Protein AF-A0AA35WHH7-F1 (afdb_monomer_lite)

Structure (mmCIF, N/CA/C/O backbone):
data_AF-A0AA35WHH7-F1
#
_entry.id   AF-A0AA35WHH7-F1
#
loop_
_atom_site.group_PDB
_atom_site.id
_atom_site.type_symbol
_atom_site.label_atom_id
_atom_site.label_alt_id
_atom_site.label_comp_id
_atom_site.label_asym_id
_atom_site.label_entity_id
_atom_site.label_seq_id
_atom_site.pdbx_PDB_ins_code
_atom_site.Cartn_x
_atom_site.Cartn_y
_atom_site.Cartn_z
_atom_site.occupancy
_atom_site.B_iso_or_equiv
_atom_site.auth_seq_id
_atom_site.auth_comp_id
_atom_site.auth_asym_id
_atom_site.auth_atom_id
_atom_site.pdbx_PDB_model_num
ATOM 1 N N . MET A 1 1 ? -42.420 -14.323 44.872 1.00 52.03 1 MET A N 1
ATOM 2 C CA . MET A 1 1 ? -42.556 -14.364 43.411 1.00 52.03 1 MET A CA 1
ATOM 3 C C . MET A 1 1 ? -44.022 -14.291 43.057 1.00 52.03 1 MET A C 1
ATOM 5 O O . MET A 1 1 ? -44.678 -15.308 42.844 1.00 52.03 1 MET A O 1
ATOM 9 N N . THR A 1 2 ? -44.544 -13.071 43.115 1.00 62.38 2 THR A N 1
ATOM 10 C CA . THR A 1 2 ? -45.785 -12.664 42.442 1.00 62.38 2 THR A CA 1
ATOM 11 C C . THR A 1 2 ? -45.495 -12.452 40.949 1.00 62.38 2 THR A C 1
ATOM 13 O O . THR A 1 2 ? -44.332 -12.372 40.566 1.00 62.38 2 THR A O 1
ATOM 16 N N . LEU A 1 3 ? -46.525 -12.405 40.094 1.00 63.41 3 LEU A N 1
ATOM 17 C CA . LEU A 1 3 ? -46.328 -12.145 38.658 1.00 63.41 3 LEU A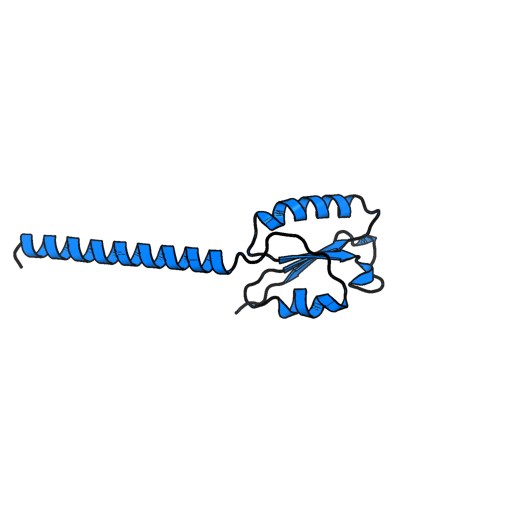 CA 1
ATOM 18 C C . LEU A 1 3 ? -45.627 -10.798 38.407 1.00 63.41 3 LEU A C 1
ATOM 20 O O . LEU A 1 3 ? -44.733 -10.746 37.576 1.00 63.41 3 LEU A O 1
ATOM 24 N N . ASP A 1 4 ? -45.976 -9.764 39.177 1.00 66.19 4 ASP A N 1
ATOM 25 C CA . ASP A 1 4 ? -45.370 -8.428 39.069 1.00 66.19 4 ASP A CA 1
ATOM 26 C C . ASP A 1 4 ? -43.864 -8.433 39.409 1.00 66.19 4 ASP A C 1
ATOM 28 O O . ASP A 1 4 ? -43.086 -7.737 38.771 1.00 66.19 4 ASP A O 1
ATOM 32 N N . GLU A 1 5 ? -43.425 -9.266 40.365 1.00 60.41 5 GLU A N 1
ATOM 33 C CA . GLU A 1 5 ? -41.994 -9.429 40.685 1.00 60.41 5 GLU A CA 1
ATOM 34 C C . GLU A 1 5 ? -41.217 -10.152 39.568 1.00 60.41 5 GLU A C 1
ATOM 36 O O . GLU A 1 5 ? -40.000 -10.014 39.493 1.00 60.41 5 GLU A O 1
ATOM 41 N N . LEU A 1 6 ? -41.883 -10.959 38.731 1.00 59.31 6 LEU A N 1
ATOM 42 C CA . LEU A 1 6 ? -41.252 -11.634 37.590 1.00 59.31 6 LEU A CA 1
ATOM 43 C C . LEU A 1 6 ? -41.082 -10.679 36.399 1.00 59.31 6 LEU A C 1
ATOM 45 O O . LEU A 1 6 ? -40.025 -10.702 35.778 1.00 59.31 6 LEU A O 1
ATOM 49 N N . ASP A 1 7 ? -42.093 -9.847 36.131 1.00 64.69 7 ASP A N 1
ATOM 50 C CA . ASP A 1 7 ? -42.103 -8.842 35.053 1.00 64.69 7 ASP A CA 1
ATOM 51 C C . ASP A 1 7 ? -40.996 -7.791 35.275 1.00 64.69 7 ASP A C 1
ATOM 53 O O . ASP A 1 7 ? -40.213 -7.501 34.374 1.00 64.69 7 ASP A O 1
ATOM 57 N N . GLU A 1 8 ? -40.838 -7.294 36.511 1.00 64.81 8 GLU A N 1
ATOM 58 C CA . GLU A 1 8 ? -39.766 -6.343 36.859 1.00 64.81 8 GLU A CA 1
ATOM 59 C C . GLU A 1 8 ? -38.358 -6.951 36.710 1.00 64.81 8 GLU A C 1
ATOM 61 O O . GLU A 1 8 ? -37.420 -6.269 36.297 1.00 64.81 8 GLU A O 1
ATOM 66 N N . MET A 1 9 ? -38.191 -8.243 37.017 1.00 61.00 9 MET A N 1
ATOM 67 C CA . MET A 1 9 ? -36.913 -8.941 36.830 1.00 61.00 9 MET A CA 1
ATOM 68 C C . MET A 1 9 ? -36.594 -9.201 35.349 1.00 61.00 9 MET A C 1
ATOM 70 O O . MET A 1 9 ? -35.418 -9.204 34.979 1.00 61.00 9 MET A O 1
ATOM 74 N N . GLU A 1 10 ? -37.616 -9.429 34.519 1.00 61.19 10 GLU A N 1
ATOM 75 C CA . GLU A 1 10 ? -37.483 -9.640 33.073 1.00 61.19 10 GLU A CA 1
ATOM 76 C C . GLU A 1 10 ? -37.096 -8.325 32.366 1.00 61.19 10 GLU A C 1
ATOM 78 O O . GLU A 1 10 ? -36.136 -8.308 31.591 1.00 61.19 10 GLU A O 1
ATOM 83 N N . ASP A 1 11 ? -37.720 -7.201 32.743 1.00 71.31 11 ASP A N 1
ATOM 84 C CA . ASP A 1 11 ? -37.372 -5.856 32.258 1.00 71.31 11 ASP A CA 1
ATOM 85 C C . ASP A 1 11 ? -35.934 -5.437 32.644 1.00 71.31 11 ASP A C 1
ATOM 87 O O . ASP A 1 11 ? -35.193 -4.881 31.826 1.00 71.31 11 ASP A O 1
ATOM 91 N N . GLU A 1 12 ? -35.484 -5.736 33.872 1.00 71.19 12 GLU A N 1
ATOM 92 C CA . GLU A 1 12 ? -34.108 -5.452 34.308 1.00 71.19 12 GLU A CA 1
ATOM 93 C C . GLU A 1 12 ? -33.052 -6.318 33.591 1.00 71.19 12 GLU A C 1
ATOM 95 O O . GLU A 1 12 ? -31.939 -5.846 33.315 1.00 71.19 12 GLU A O 1
ATOM 100 N N . GLU A 1 13 ? -33.353 -7.589 33.295 1.00 73.12 13 GLU A N 1
ATOM 101 C CA . GLU A 1 13 ? -32.461 -8.440 32.496 1.00 73.12 13 GLU A CA 1
ATOM 102 C C . GLU A 1 13 ? -32.351 -7.943 31.052 1.00 73.12 13 GLU A C 1
ATOM 104 O O . GLU A 1 13 ? -31.229 -7.823 30.539 1.00 73.12 13 GLU A O 1
ATOM 109 N N . ASP A 1 14 ? -33.469 -7.586 30.422 1.00 79.44 14 ASP A N 1
ATOM 110 C CA . ASP A 1 14 ? -33.488 -7.073 29.051 1.00 79.44 14 ASP A CA 1
ATOM 111 C C . ASP A 1 14 ? -32.707 -5.756 28.920 1.00 79.44 14 ASP A C 1
ATOM 113 O O . ASP A 1 14 ? -31.890 -5.594 27.999 1.00 79.44 14 ASP A O 1
ATOM 117 N N . ASP A 1 15 ? -32.837 -4.849 29.892 1.00 82.62 15 ASP A N 1
ATOM 118 C CA . ASP A 1 15 ? -32.056 -3.610 29.935 1.00 82.62 15 ASP A CA 1
ATOM 119 C C . ASP A 1 15 ? -30.548 -3.878 30.083 1.00 82.62 15 ASP A C 1
ATOM 121 O O . ASP A 1 15 ? -29.711 -3.233 29.427 1.00 82.62 15 ASP A O 1
ATOM 125 N N . ARG A 1 16 ? -30.160 -4.873 30.892 1.00 85.12 16 ARG A N 1
ATOM 126 C CA . ARG A 1 16 ? -28.751 -5.274 31.049 1.00 85.12 16 ARG A CA 1
ATOM 127 C C . ARG A 1 16 ? -28.184 -5.881 29.770 1.00 85.12 16 ARG A C 1
ATOM 129 O O . ARG A 1 16 ? -27.040 -5.565 29.417 1.00 85.12 16 ARG A O 1
ATOM 136 N N . VAL A 1 17 ? -28.946 -6.724 29.075 1.00 85.88 17 VAL A N 1
ATOM 137 C CA . VAL A 1 17 ? -28.538 -7.339 27.801 1.00 85.88 17 VAL A CA 1
ATOM 138 C C . VAL A 1 17 ? -28.390 -6.272 26.717 1.00 85.88 17 VAL A C 1
ATOM 140 O O . VAL A 1 17 ? -27.359 -6.215 26.035 1.00 85.88 17 VAL A O 1
ATOM 143 N N . LEU A 1 18 ? -29.359 -5.361 26.599 1.00 86.50 18 LEU A N 1
ATOM 144 C CA . LEU A 1 18 ? -29.322 -4.273 25.625 1.00 86.50 18 LEU A CA 1
ATOM 145 C C . LEU A 1 18 ? -28.135 -3.330 25.871 1.00 86.50 18 LEU A C 1
ATOM 147 O O . LEU A 1 18 ? -27.462 -2.901 24.924 1.00 86.50 18 LEU A O 1
ATOM 151 N N . HIS A 1 19 ? -27.838 -3.029 27.137 1.00 87.81 19 HIS A N 1
ATOM 152 C CA . HIS A 1 19 ? -26.694 -2.205 27.513 1.00 87.81 19 HIS A CA 1
ATOM 153 C C . HIS A 1 19 ? -25.353 -2.880 27.182 1.00 87.81 19 HIS A C 1
ATOM 155 O O . HIS A 1 19 ? -24.473 -2.239 26.600 1.00 87.81 19 HIS A O 1
ATOM 161 N N . GLN A 1 20 ? -25.201 -4.177 27.476 1.00 89.44 20 GLN A N 1
ATOM 162 C CA . GLN A 1 20 ? -24.003 -4.943 27.104 1.00 89.44 20 GLN A CA 1
ATOM 163 C C . GLN A 1 20 ? -23.804 -4.986 25.588 1.00 89.44 20 GLN A C 1
ATOM 165 O O . GLN A 1 20 ? -22.698 -4.727 25.106 1.00 89.44 20 GLN A O 1
ATOM 170 N N . TYR A 1 21 ? -24.872 -5.221 24.822 1.00 86.44 21 TYR A N 1
ATOM 171 C CA . TYR A 1 21 ? -24.804 -5.220 23.363 1.00 86.44 21 TYR A CA 1
ATOM 172 C C . TYR A 1 21 ? -24.346 -3.861 22.818 1.00 86.44 21 TYR A C 1
ATOM 174 O O . TYR A 1 21 ? -23.450 -3.794 21.973 1.00 86.44 21 TYR A O 1
ATOM 182 N N . ARG A 1 22 ? -24.889 -2.752 23.341 1.00 90.06 22 ARG A N 1
ATOM 183 C CA . ARG A 1 22 ? -24.441 -1.399 22.967 1.00 90.06 22 ARG A CA 1
ATOM 184 C C . ARG A 1 22 ? -22.959 -1.189 23.265 1.00 90.06 22 ARG A C 1
ATOM 186 O O . ARG A 1 22 ? -22.237 -0.709 22.390 1.00 90.06 22 ARG A O 1
ATOM 193 N N . GLN A 1 23 ? -22.493 -1.570 24.456 1.00 91.62 23 GLN A N 1
ATOM 194 C CA . GLN A 1 23 ? -21.079 -1.454 24.820 1.00 91.62 23 GLN A CA 1
ATOM 195 C C . GLN A 1 23 ? -20.178 -2.268 23.889 1.00 91.62 23 GLN A C 1
ATOM 197 O O . GLN A 1 23 ? -19.174 -1.750 23.396 1.00 91.62 23 GLN A O 1
ATOM 202 N N . GLN A 1 24 ? -20.557 -3.512 23.593 1.00 90.62 24 GLN A N 1
ATOM 203 C CA . GLN A 1 24 ? -19.798 -4.386 22.705 1.00 90.62 24 GLN A CA 1
ATOM 204 C C . GLN A 1 24 ? -19.712 -3.807 21.287 1.00 90.62 24 GLN A C 1
ATOM 206 O O . GLN A 1 24 ? -18.626 -3.716 20.715 1.00 90.62 24 GLN A O 1
ATOM 211 N N . ARG A 1 25 ? -20.828 -3.300 20.751 1.00 91.12 25 ARG A N 1
ATOM 212 C CA . ARG A 1 25 ? -20.865 -2.635 19.440 1.00 91.12 25 ARG A CA 1
ATOM 213 C C . ARG A 1 25 ? -20.017 -1.365 19.398 1.00 91.12 25 ARG A C 1
ATOM 215 O O . ARG A 1 25 ? -19.303 -1.143 18.420 1.00 91.12 25 ARG A O 1
ATOM 222 N N . MET A 1 26 ? -20.052 -0.538 20.443 1.00 88.56 26 MET A N 1
ATOM 223 C CA . MET A 1 26 ? -19.193 0.650 20.527 1.00 88.56 26 MET A CA 1
ATOM 224 C C . MET A 1 26 ? -17.709 0.269 20.573 1.00 88.56 26 MET A C 1
ATOM 226 O O . MET A 1 26 ? -16.901 0.896 19.886 1.00 88.56 26 MET A O 1
ATOM 230 N N . ALA A 1 27 ? -17.349 -0.781 21.317 1.00 91.50 27 ALA A N 1
ATOM 231 C CA . ALA A 1 27 ? -15.979 -1.283 21.384 1.00 91.50 27 ALA A CA 1
ATOM 232 C C . ALA A 1 27 ? -15.480 -1.794 20.020 1.00 91.50 27 ALA A C 1
ATOM 234 O O . ALA A 1 27 ? -14.355 -1.486 19.624 1.00 91.50 27 ALA A O 1
ATOM 235 N N . GLU A 1 28 ? -16.318 -2.509 19.263 1.00 88.12 28 GLU A N 1
ATOM 236 C CA . GLU A 1 28 ? -16.001 -2.957 17.899 1.00 88.12 28 GLU A CA 1
ATOM 237 C C . GLU A 1 28 ? -15.745 -1.782 16.946 1.00 88.12 28 GLU A C 1
ATOM 239 O O . GLU A 1 28 ? -14.770 -1.793 16.190 1.00 88.12 28 GLU A O 1
ATOM 244 N N . ILE A 1 29 ? -16.585 -0.742 17.005 1.00 85.56 29 ILE A N 1
ATOM 245 C CA . ILE A 1 29 ? -16.433 0.468 16.184 1.00 85.56 29 ILE A CA 1
ATOM 246 C C . ILE A 1 29 ? -15.131 1.195 16.533 1.00 85.56 29 ILE A C 1
ATOM 248 O O . ILE A 1 29 ? -14.366 1.540 15.632 1.00 85.56 29 ILE A O 1
ATOM 252 N N . LEU A 1 30 ? -14.848 1.389 17.824 1.00 86.56 30 LEU A N 1
ATOM 253 C CA . LEU A 1 30 ? -13.610 2.016 18.298 1.00 86.56 30 LEU A CA 1
ATOM 254 C C . LEU A 1 30 ? -12.376 1.215 17.862 1.00 86.56 30 LEU A C 1
ATOM 256 O O . LEU A 1 30 ? -11.399 1.786 17.374 1.00 86.56 30 LEU A O 1
ATOM 260 N N . ALA A 1 31 ? -12.430 -0.114 17.967 1.00 85.19 31 ALA A N 1
ATOM 261 C CA . ALA A 1 31 ? -11.361 -0.992 17.510 1.00 85.19 31 ALA A CA 1
ATOM 262 C C . ALA A 1 31 ? -11.134 -0.874 15.994 1.00 85.19 31 ALA A C 1
ATOM 264 O O . ALA A 1 31 ? -9.985 -0.782 15.556 1.00 85.19 31 ALA A O 1
ATOM 265 N N . ALA A 1 32 ? -12.200 -0.831 15.190 1.00 79.75 32 ALA A N 1
ATOM 266 C CA . ALA A 1 32 ? -12.109 -0.635 13.744 1.00 79.75 32 ALA A CA 1
ATOM 267 C C . ALA A 1 32 ? -11.539 0.749 13.384 1.00 79.75 32 ALA A C 1
ATOM 269 O O . ALA A 1 32 ? -10.642 0.841 12.545 1.00 79.75 32 ALA A O 1
ATOM 270 N N . GLN A 1 33 ? -11.984 1.810 14.063 1.00 80.88 33 GLN A N 1
ATOM 271 C CA . GLN A 1 33 ? -11.461 3.166 13.877 1.00 80.88 33 GLN A CA 1
ATOM 272 C C . GLN A 1 33 ? -9.980 3.268 14.247 1.00 80.88 33 GLN A C 1
ATOM 274 O O . GLN A 1 33 ? -9.210 3.881 13.515 1.00 80.88 33 GLN A O 1
ATOM 279 N N . SER A 1 34 ? -9.543 2.606 15.322 1.00 82.56 34 SER A N 1
ATOM 280 C CA . SER A 1 34 ? -8.131 2.607 15.726 1.00 82.56 34 SER A CA 1
ATOM 281 C C . SER A 1 34 ? -7.195 2.027 14.657 1.00 82.56 34 SER A C 1
ATOM 283 O O . SER A 1 34 ? -6.017 2.382 14.608 1.00 82.56 34 SER A O 1
ATOM 285 N N . LYS A 1 35 ? -7.711 1.146 13.787 1.00 82.62 35 LYS A N 1
ATOM 286 C CA . LYS A 1 35 ? -6.964 0.529 12.684 1.00 82.62 35 LYS A CA 1
ATOM 287 C C . LYS A 1 35 ? -6.930 1.408 11.434 1.00 82.62 35 LYS A C 1
ATOM 289 O O . LYS A 1 35 ? -6.048 1.214 10.605 1.00 82.62 35 LYS A O 1
ATOM 294 N N . ALA A 1 36 ? -7.835 2.379 11.306 1.00 86.00 36 ALA A N 1
ATOM 295 C CA . ALA A 1 36 ? -7.952 3.289 10.168 1.00 86.00 36 ALA A CA 1
ATOM 296 C C . ALA A 1 36 ? -6.855 4.380 10.170 1.00 86.00 36 ALA A C 1
ATOM 298 O O . ALA A 1 36 ? -7.141 5.566 10.298 1.00 86.00 36 ALA A O 1
ATOM 299 N N . LYS A 1 37 ? -5.583 3.970 10.071 1.00 89.44 37 LYS A N 1
ATOM 300 C CA . LYS A 1 37 ? -4.396 4.850 10.154 1.00 89.44 37 LYS A CA 1
ATOM 301 C C . LYS A 1 37 ? -3.819 5.256 8.795 1.00 89.44 37 LYS A C 1
ATOM 303 O O . LYS A 1 37 ? -2.938 6.110 8.728 1.00 89.44 37 LYS A O 1
ATOM 308 N N . TYR A 1 38 ? -4.268 4.612 7.727 1.00 94.38 38 TYR A N 1
ATOM 309 C CA . TYR A 1 38 ? -3.844 4.845 6.350 1.00 94.38 38 TYR A CA 1
ATOM 310 C C . TYR A 1 38 ? -4.949 5.576 5.575 1.00 94.38 38 TYR A C 1
ATOM 312 O O . TYR A 1 38 ? -5.921 6.056 6.153 1.00 94.38 38 TYR A O 1
ATOM 320 N N . GLY A 1 39 ? -4.792 5.707 4.259 1.00 94.88 39 GLY A N 1
ATOM 321 C CA . GLY A 1 39 ? -5.735 6.478 3.439 1.00 94.88 39 GLY A CA 1
ATOM 322 C C . GLY A 1 39 ? -5.148 7.026 2.143 1.00 94.88 39 GLY A C 1
ATOM 323 O O . GLY A 1 39 ? -5.871 7.563 1.312 1.00 94.88 39 GLY A O 1
ATOM 324 N N . SER A 1 40 ? -3.838 6.891 1.949 1.00 97.12 40 SER A N 1
ATOM 325 C CA . SER A 1 40 ? -3.131 7.328 0.749 1.00 97.12 40 SER A CA 1
ATOM 326 C C . SER A 1 40 ? -2.155 6.255 0.275 1.00 97.12 40 SER A C 1
ATOM 328 O O . SER A 1 40 ? -1.770 5.361 1.031 1.00 97.12 40 SER A O 1
ATOM 330 N N . VAL A 1 41 ? -1.768 6.341 -0.997 1.00 97.94 41 VAL A N 1
ATOM 331 C CA . VAL A 1 41 ? -0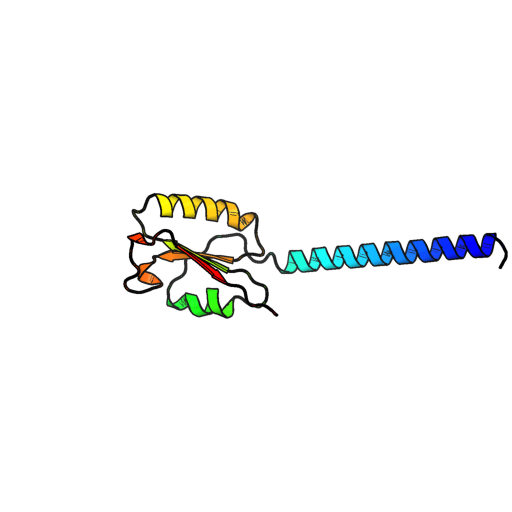.727 5.485 -1.574 1.00 97.94 41 VAL A CA 1
ATOM 332 C C . VAL A 1 41 ? 0.616 6.177 -1.391 1.00 97.94 41 VAL A C 1
ATOM 334 O O . VAL A 1 41 ? 0.778 7.313 -1.846 1.00 97.94 41 VAL A O 1
ATOM 337 N N . ARG A 1 42 ? 1.587 5.502 -0.769 1.00 97.00 42 ARG A N 1
ATOM 338 C CA . ARG A 1 42 ? 2.953 6.033 -0.616 1.00 97.00 42 ARG A CA 1
ATOM 339 C C . ARG A 1 42 ? 3.941 5.352 -1.554 1.00 97.00 42 ARG A C 1
ATOM 341 O O . ARG A 1 42 ? 3.870 4.150 -1.786 1.00 97.00 42 ARG A O 1
ATOM 348 N N . GLU A 1 43 ? 4.860 6.142 -2.092 1.00 97.12 43 GLU A N 1
ATOM 349 C CA . GLU A 1 43 ? 6.027 5.653 -2.826 1.00 97.12 43 GLU A CA 1
ATOM 350 C C . GLU A 1 43 ? 7.102 5.222 -1.821 1.00 97.12 43 GLU A C 1
ATOM 352 O O . GLU A 1 43 ? 7.350 5.956 -0.865 1.00 97.12 43 GLU A O 1
ATOM 357 N N . ILE A 1 44 ? 7.726 4.061 -2.023 1.00 96.44 44 ILE A N 1
ATOM 358 C CA . ILE A 1 44 ? 8.814 3.566 -1.168 1.00 96.44 44 ILE A CA 1
ATOM 359 C C . ILE A 1 44 ? 10.044 3.177 -1.990 1.00 96.44 44 ILE A C 1
ATOM 361 O O . ILE A 1 44 ? 9.929 2.776 -3.152 1.00 96.44 44 ILE A O 1
ATOM 365 N N . SER A 1 45 ? 11.223 3.255 -1.377 1.00 93.19 45 SER A N 1
ATOM 366 C CA . SER A 1 45 ? 12.467 2.699 -1.914 1.00 93.19 45 SER A CA 1
ATOM 367 C C . SER A 1 45 ? 12.732 1.281 -1.381 1.00 93.19 45 SER A C 1
ATOM 369 O O . SER A 1 45 ? 12.017 0.786 -0.508 1.00 93.19 45 SER A O 1
ATOM 371 N N . ALA A 1 46 ? 13.789 0.619 -1.869 1.00 90.81 46 ALA A N 1
ATOM 372 C CA . ALA A 1 46 ? 14.242 -0.652 -1.290 1.00 90.81 46 ALA A CA 1
ATOM 373 C C . ALA A 1 46 ? 14.655 -0.530 0.186 1.00 90.81 46 ALA A C 1
ATOM 375 O O . ALA A 1 46 ? 14.466 -1.479 0.942 1.00 90.81 46 ALA A O 1
ATOM 376 N N . VAL A 1 47 ? 15.199 0.621 0.603 1.00 91.88 47 VAL A N 1
ATOM 377 C CA . VAL A 1 47 ? 15.627 0.842 1.996 1.00 91.88 47 VAL A CA 1
ATOM 378 C C . VAL A 1 47 ? 14.415 0.869 2.924 1.00 91.88 47 VAL A C 1
ATOM 380 O O . VAL A 1 47 ? 14.438 0.265 3.993 1.00 91.88 47 VAL A O 1
ATOM 383 N N . ASP A 1 48 ? 13.324 1.483 2.468 1.00 93.56 48 ASP A N 1
ATOM 384 C CA . ASP A 1 48 ? 12.091 1.605 3.245 1.00 93.56 48 ASP A CA 1
ATOM 385 C C . ASP A 1 48 ? 11.313 0.282 3.320 1.00 93.56 48 ASP A C 1
ATOM 387 O O . ASP A 1 48 ? 10.479 0.115 4.206 1.00 93.56 48 ASP A O 1
ATOM 391 N N . TYR A 1 49 ? 11.567 -0.680 2.420 1.00 92.75 49 TYR A N 1
ATOM 392 C CA . TYR A 1 49 ? 10.797 -1.927 2.322 1.00 92.75 49 TYR A CA 1
ATOM 393 C C . TYR A 1 49 ? 10.716 -2.675 3.657 1.00 92.75 49 TYR A C 1
ATOM 395 O O . TYR A 1 49 ? 9.653 -3.161 4.044 1.00 92.75 49 TYR A O 1
ATOM 403 N N . VAL A 1 50 ? 11.833 -2.771 4.381 1.00 91.44 50 VAL A N 1
ATOM 404 C CA . VAL A 1 50 ? 11.881 -3.515 5.645 1.00 91.44 50 VAL A CA 1
ATOM 405 C C . VAL A 1 50 ? 10.935 -2.898 6.670 1.00 91.44 50 VAL A C 1
ATOM 407 O O . VAL A 1 50 ? 10.153 -3.615 7.294 1.00 91.44 50 VAL A O 1
ATOM 410 N N . ASP A 1 51 ? 10.968 -1.582 6.829 1.00 93.62 51 ASP A N 1
ATOM 411 C CA . ASP A 1 51 ? 10.154 -0.908 7.834 1.00 93.62 51 ASP A CA 1
ATOM 412 C C . ASP A 1 51 ? 8.696 -0.781 7.376 1.00 93.62 51 ASP A C 1
ATOM 414 O O . ASP A 1 51 ? 7.760 -0.974 8.154 1.00 93.62 51 ASP A O 1
ATOM 418 N N . GLU A 1 52 ? 8.482 -0.543 6.084 1.00 93.19 52 GLU A N 1
ATOM 419 C CA . GLU A 1 52 ? 7.163 -0.275 5.535 1.00 93.19 52 GLU A CA 1
ATOM 420 C C . GLU A 1 52 ? 6.337 -1.538 5.266 1.00 93.19 52 GLU A C 1
ATOM 422 O O . GLU A 1 52 ? 5.111 -1.467 5.389 1.00 93.19 52 GLU A O 1
ATOM 427 N N . VAL A 1 53 ? 6.986 -2.661 4.934 1.00 92.62 53 VAL A N 1
ATOM 428 C CA . VAL A 1 53 ? 6.353 -3.942 4.574 1.00 92.62 53 VAL A CA 1
ATOM 429 C C . VAL A 1 53 ? 6.559 -4.989 5.670 1.00 92.62 53 VAL A C 1
ATOM 431 O O . VAL A 1 53 ? 5.582 -5.520 6.194 1.00 92.62 53 VAL A O 1
ATOM 434 N N . ASN A 1 54 ? 7.803 -5.265 6.078 1.00 90.25 54 ASN A N 1
ATOM 435 C CA . ASN A 1 54 ? 8.079 -6.346 7.040 1.00 90.25 54 ASN A CA 1
ATOM 436 C C . ASN A 1 54 ? 7.735 -5.959 8.493 1.00 90.25 54 ASN A C 1
ATOM 438 O O . ASN A 1 54 ? 7.399 -6.827 9.308 1.00 90.25 54 ASN A O 1
ATOM 442 N N . LYS A 1 55 ? 7.813 -4.663 8.829 1.00 91.62 55 LYS A N 1
ATOM 443 C CA . LYS A 1 55 ? 7.526 -4.118 10.169 1.00 91.62 55 LYS A CA 1
ATOM 444 C C . LYS A 1 55 ? 6.282 -3.219 10.213 1.00 91.62 55 LYS A C 1
ATOM 446 O O . LYS A 1 55 ? 6.165 -2.373 11.093 1.00 91.62 55 LYS A O 1
ATOM 451 N N . ALA A 1 56 ? 5.323 -3.426 9.310 1.00 89.50 56 ALA A N 1
ATOM 452 C CA . ALA A 1 56 ? 4.106 -2.610 9.238 1.00 89.50 56 ALA A CA 1
ATOM 453 C C . ALA A 1 56 ? 3.194 -2.688 10.482 1.00 89.50 56 ALA A C 1
ATOM 455 O O . ALA A 1 56 ? 2.352 -1.810 10.667 1.00 89.50 56 ALA A O 1
ATOM 456 N N . GLY A 1 57 ? 3.382 -3.701 11.333 1.00 88.19 57 GLY A N 1
ATOM 457 C CA . GLY A 1 57 ? 2.605 -3.945 12.550 1.00 88.19 57 GLY A CA 1
ATOM 458 C C . GLY A 1 57 ? 1.686 -5.163 12.432 1.00 88.19 57 GLY A C 1
ATOM 459 O O . GLY A 1 57 ? 1.380 -5.631 11.336 1.00 88.19 57 GLY A O 1
ATOM 460 N N . GLU A 1 58 ? 1.261 -5.700 13.573 1.00 88.62 58 GLU A N 1
ATOM 461 C CA . GLU A 1 58 ? 0.345 -6.845 13.634 1.00 88.62 58 GLU A CA 1
ATOM 462 C C . GLU A 1 58 ? -1.056 -6.476 13.139 1.00 88.62 58 GLU A C 1
ATOM 464 O O . GLU A 1 58 ? -1.591 -5.411 13.461 1.00 88.62 58 GLU A O 1
ATOM 469 N N . GLY A 1 59 ? -1.666 -7.365 12.351 1.00 87.19 59 GLY A N 1
ATOM 470 C CA . GLY A 1 59 ? -2.998 -7.147 11.784 1.00 87.19 59 GLY A CA 1
ATOM 471 C C . GLY A 1 59 ? -3.087 -6.014 10.754 1.00 87.19 59 GLY A C 1
ATOM 472 O O . GLY A 1 59 ? -4.195 -5.679 10.328 1.00 87.19 59 GLY A O 1
ATOM 473 N N . VAL A 1 60 ? -1.956 -5.426 10.344 1.00 92.06 60 VAL A N 1
ATOM 474 C CA . VAL A 1 60 ? -1.892 -4.455 9.248 1.00 92.06 60 VAL A CA 1
ATOM 475 C C . VAL A 1 60 ? -1.722 -5.199 7.931 1.00 92.06 60 VAL A C 1
ATOM 477 O O . VAL A 1 60 ? -0.763 -5.943 7.738 1.00 92.06 60 VAL A O 1
ATOM 480 N N . TRP A 1 61 ? -2.642 -4.954 7.002 1.00 94.56 61 TRP A N 1
ATOM 481 C CA . TRP A 1 61 ? -2.493 -5.391 5.620 1.00 94.56 61 TRP A CA 1
ATOM 482 C C . TRP A 1 61 ? -1.631 -4.400 4.855 1.00 94.56 61 TRP A C 1
ATOM 484 O O . TRP A 1 61 ? -1.910 -3.200 4.862 1.00 94.56 61 TRP A O 1
ATOM 494 N N . VAL A 1 62 ? -0.613 -4.902 4.164 1.00 96.25 62 VAL A N 1
ATOM 495 C CA . VAL A 1 62 ? 0.220 -4.110 3.258 1.00 96.25 62 VAL A CA 1
ATOM 496 C C . VAL A 1 62 ? 0.026 -4.621 1.843 1.00 96.25 62 VAL A C 1
ATOM 498 O O . VAL A 1 62 ? 0.162 -5.817 1.601 1.00 96.25 62 VAL A O 1
ATOM 501 N N . VAL A 1 63 ? -0.263 -3.713 0.913 1.00 97.62 63 VAL A N 1
ATOM 502 C CA . VAL A 1 63 ? -0.365 -3.984 -0.525 1.00 97.62 63 VAL A CA 1
ATOM 503 C C . VAL A 1 63 ? 0.676 -3.130 -1.237 1.00 97.62 63 VAL A C 1
ATOM 505 O O . VAL A 1 63 ? 0.559 -1.907 -1.257 1.00 97.62 63 VAL A O 1
ATOM 508 N N . LEU A 1 64 ? 1.688 -3.764 -1.823 1.00 97.75 64 LEU A N 1
ATOM 509 C CA . LEU A 1 64 ? 2.749 -3.115 -2.587 1.00 97.75 64 LEU A CA 1
ATOM 510 C C . LEU A 1 64 ? 2.571 -3.385 -4.082 1.00 97.75 64 LEU A C 1
ATOM 512 O O . LEU A 1 64 ? 2.601 -4.534 -4.519 1.00 97.75 64 LEU A O 1
ATOM 516 N N . HIS A 1 65 ? 2.445 -2.322 -4.870 1.00 98.44 65 HIS A N 1
ATOM 517 C CA . HIS A 1 65 ? 2.475 -2.379 -6.328 1.00 98.44 65 HIS A CA 1
ATOM 518 C C . HIS A 1 65 ? 3.887 -2.092 -6.851 1.00 98.44 65 HIS A C 1
ATOM 520 O O . HIS A 1 65 ? 4.387 -0.968 -6.745 1.00 98.44 65 HIS A O 1
ATOM 526 N N . LEU A 1 66 ? 4.525 -3.105 -7.437 1.00 98.12 66 LEU A N 1
ATOM 527 C CA . LEU A 1 66 ? 5.749 -2.918 -8.209 1.00 98.12 66 LEU A CA 1
ATOM 528 C C . LEU A 1 66 ? 5.377 -2.493 -9.624 1.00 98.12 66 LEU A C 1
ATOM 530 O O . LEU A 1 66 ? 4.606 -3.172 -10.308 1.00 98.12 66 LEU A O 1
ATOM 534 N N . TYR A 1 67 ? 5.939 -1.371 -10.058 1.00 98.19 67 TYR A N 1
ATOM 535 C CA . TYR A 1 67 ? 5.568 -0.739 -11.316 1.00 98.19 67 TYR A CA 1
ATOM 536 C C . TYR A 1 67 ? 6.783 -0.218 -12.076 1.00 98.19 67 TYR A C 1
ATOM 538 O O . TYR A 1 67 ? 7.883 -0.128 -11.539 1.00 98.19 67 TYR A O 1
ATOM 546 N N . LYS A 1 68 ? 6.586 0.154 -13.340 1.00 97.62 68 LYS A N 1
ATOM 547 C CA . LYS A 1 68 ? 7.595 0.865 -14.125 1.00 97.62 68 LYS A CA 1
ATOM 548 C C . LYS A 1 68 ? 6.943 1.955 -14.958 1.00 97.62 68 LYS A C 1
ATOM 550 O O . LYS A 1 68 ? 5.869 1.761 -15.530 1.00 97.62 68 LYS A O 1
ATOM 555 N N . THR A 1 69 ? 7.597 3.109 -15.018 1.00 95.62 69 THR A N 1
ATOM 556 C CA . THR A 1 69 ? 7.172 4.222 -15.870 1.00 95.62 69 THR A CA 1
ATOM 557 C C . THR A 1 69 ? 7.220 3.802 -17.338 1.00 95.62 69 THR A C 1
ATOM 559 O O . THR A 1 69 ? 8.156 3.134 -17.767 1.00 95.62 69 THR A O 1
ATOM 562 N N . GLY A 1 70 ? 6.205 4.186 -18.112 1.00 95.06 70 GLY A N 1
ATOM 563 C CA . GLY A 1 70 ? 6.091 3.830 -19.530 1.00 95.06 70 GLY A CA 1
ATOM 564 C C . GLY A 1 70 ? 5.268 2.571 -19.812 1.00 95.06 70 GLY A C 1
ATOM 565 O O . GLY A 1 70 ? 4.912 2.353 -20.963 1.00 95.06 70 GLY A O 1
ATOM 566 N N . ILE A 1 71 ? 4.892 1.786 -18.792 1.00 96.75 71 ILE A N 1
ATOM 567 C CA . ILE A 1 71 ? 3.920 0.691 -18.938 1.00 96.75 71 ILE A CA 1
ATOM 568 C C . ILE A 1 71 ? 2.510 1.244 -18.656 1.00 96.75 71 ILE A C 1
ATOM 570 O O . ILE A 1 71 ? 2.225 1.599 -17.507 1.00 96.75 71 ILE A O 1
ATOM 574 N N . PRO A 1 72 ? 1.596 1.310 -19.648 1.00 97.19 72 PRO A N 1
ATOM 575 C CA . PRO A 1 72 ? 0.275 1.923 -19.461 1.00 97.19 72 PRO A CA 1
ATOM 576 C C . PRO A 1 72 ? -0.553 1.269 -18.351 1.00 97.19 72 PRO A C 1
ATOM 578 O O . PRO A 1 72 ? -1.201 1.957 -17.563 1.00 97.19 72 PRO A O 1
ATOM 581 N N . LEU A 1 73 ? -0.477 -0.059 -18.233 1.00 97.31 73 LEU A N 1
ATOM 582 C CA . LEU A 1 73 ? -1.221 -0.805 -17.222 1.00 97.31 73 LEU A CA 1
ATOM 583 C C . LEU A 1 73 ? -0.766 -0.457 -15.793 1.00 97.31 73 LEU A C 1
ATOM 585 O O . LEU A 1 73 ? -1.597 -0.331 -14.899 1.00 97.31 73 LEU A O 1
ATOM 589 N N . CYS A 1 74 ? 0.528 -0.198 -15.582 1.00 98.12 74 CYS A N 1
ATOM 590 C CA . CYS A 1 74 ? 1.044 0.290 -14.302 1.00 98.12 74 CYS A CA 1
ATOM 591 C C . CYS A 1 74 ? 0.464 1.663 -13.925 1.00 98.12 74 CYS A C 1
ATOM 593 O O . CYS A 1 74 ? 0.135 1.895 -12.761 1.00 98.12 74 CYS A O 1
ATOM 595 N N . ALA A 1 75 ? 0.327 2.573 -14.894 1.00 97.75 75 ALA A N 1
ATOM 596 C CA . ALA A 1 75 ? -0.267 3.887 -14.656 1.00 97.75 75 ALA A CA 1
ATOM 597 C C . ALA A 1 75 ? -1.751 3.774 -14.269 1.00 97.75 75 ALA A C 1
ATOM 599 O O . ALA A 1 75 ? -2.179 4.411 -13.306 1.00 97.75 75 ALA A O 1
ATOM 600 N N . LEU A 1 76 ? -2.503 2.910 -14.959 1.00 98.19 76 LEU A N 1
ATOM 601 C CA . LEU A 1 76 ? -3.909 2.637 -14.652 1.00 98.19 76 LEU A CA 1
ATOM 602 C C . LEU A 1 76 ? -4.083 2.046 -13.245 1.00 98.19 76 LEU A C 1
ATOM 604 O O . LEU A 1 76 ? -4.916 2.508 -12.467 1.00 98.19 76 LEU A O 1
ATOM 608 N N . ILE A 1 77 ? -3.255 1.065 -12.881 1.00 98.25 77 ILE A N 1
ATOM 609 C CA . ILE A 1 77 ? -3.278 0.479 -11.539 1.00 98.25 77 ILE A CA 1
ATOM 610 C C . ILE A 1 77 ? -2.999 1.536 -10.465 1.00 98.25 77 ILE A C 1
ATOM 612 O O . ILE A 1 77 ? -3.730 1.603 -9.477 1.00 98.25 77 ILE A O 1
ATOM 616 N N . ASN A 1 78 ? -2.005 2.406 -10.664 1.00 98.00 78 ASN A N 1
ATOM 617 C CA . ASN A 1 78 ? -1.725 3.489 -9.719 1.00 98.00 78 ASN A CA 1
ATOM 618 C C . ASN A 1 78 ? -2.948 4.404 -9.516 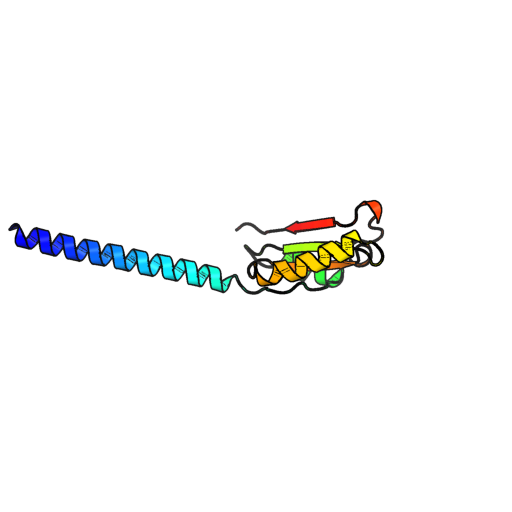1.00 98.00 78 ASN A C 1
ATOM 620 O O . ASN A 1 78 ? -3.256 4.752 -8.378 1.00 98.00 78 ASN A O 1
ATOM 624 N N . GLN A 1 79 ? -3.684 4.745 -10.582 1.00 97.94 79 GLN A N 1
ATOM 625 C CA . GLN A 1 79 ? -4.923 5.530 -10.475 1.00 97.94 79 GLN A CA 1
ATOM 626 C C . GLN A 1 79 ? -5.982 4.827 -9.617 1.00 97.94 79 GLN A C 1
ATOM 628 O O . GLN A 1 79 ? -6.576 5.459 -8.741 1.00 97.94 79 GLN A O 1
ATOM 633 N N . HIS A 1 80 ? -6.188 3.523 -9.812 1.00 98.19 80 HIS A N 1
ATOM 634 C CA . HIS A 1 80 ? -7.121 2.755 -8.986 1.00 98.19 80 HIS A CA 1
ATOM 635 C C . HIS A 1 80 ? -6.683 2.683 -7.522 1.00 98.19 80 HIS A C 1
ATOM 637 O O . HIS A 1 80 ? -7.518 2.836 -6.631 1.00 98.19 80 HIS A O 1
ATOM 643 N N . LEU A 1 81 ? -5.385 2.527 -7.245 1.00 98.00 81 LEU A N 1
ATOM 644 C CA . LEU A 1 81 ? -4.879 2.528 -5.872 1.00 98.00 81 LEU A CA 1
ATOM 645 C C . LEU A 1 81 ? -5.129 3.862 -5.162 1.00 98.00 81 LEU A C 1
ATOM 647 O O . LEU A 1 81 ? -5.528 3.855 -3.998 1.00 98.00 81 LEU A O 1
ATOM 651 N N . TYR A 1 82 ? -4.982 4.998 -5.853 1.00 98.00 82 TYR A N 1
ATOM 652 C CA . TYR A 1 82 ? -5.311 6.310 -5.279 1.00 98.00 82 TYR A CA 1
ATOM 653 C C . TYR A 1 82 ? -6.797 6.454 -4.926 1.00 98.00 82 TYR A C 1
ATOM 655 O O . TYR A 1 82 ? -7.131 7.164 -3.982 1.00 98.00 82 TYR A O 1
ATOM 663 N N . GLN A 1 83 ? -7.690 5.761 -5.637 1.00 97.94 83 GLN A N 1
ATOM 664 C CA . GLN A 1 83 ? -9.122 5.736 -5.324 1.00 97.94 83 GLN A CA 1
ATOM 665 C C . GLN A 1 83 ? -9.479 4.731 -4.219 1.00 97.94 83 GLN A C 1
ATOM 667 O O . GLN A 1 83 ? -10.464 4.927 -3.506 1.00 97.94 83 GLN A O 1
ATOM 672 N N . LEU A 1 84 ? -8.714 3.643 -4.093 1.00 97.06 84 LEU A N 1
ATOM 673 C CA . LEU A 1 84 ? -8.939 2.595 -3.098 1.00 97.06 84 LEU A CA 1
ATOM 674 C C . LEU A 1 84 ? -8.395 2.978 -1.723 1.00 97.06 84 LEU A C 1
ATOM 676 O O . LEU A 1 84 ? -9.078 2.744 -0.730 1.00 97.06 84 LEU A O 1
ATOM 680 N N . ALA A 1 85 ? -7.214 3.595 -1.644 1.00 97.75 85 ALA A N 1
ATOM 681 C CA . ALA A 1 85 ? -6.572 3.879 -0.363 1.00 97.75 85 ALA A CA 1
ATOM 682 C C . ALA A 1 85 ? -7.472 4.658 0.625 1.00 97.75 85 ALA A C 1
ATOM 684 O O . ALA A 1 85 ? -7.579 4.212 1.768 1.00 97.75 85 ALA A O 1
ATOM 685 N N . PRO A 1 86 ? -8.216 5.710 0.219 1.00 97.00 86 PRO A N 1
ATOM 686 C CA . PRO A 1 86 ? -9.135 6.412 1.122 1.00 97.00 86 PRO A CA 1
ATOM 687 C C . PRO A 1 86 ? -10.329 5.563 1.585 1.00 97.00 86 PRO A C 1
ATOM 689 O O . PRO A 1 86 ? -10.890 5.816 2.647 1.00 97.00 86 PRO A O 1
ATOM 692 N N . LYS A 1 87 ? -10.736 4.560 0.795 1.00 96.25 87 LYS A N 1
ATOM 693 C CA . LYS A 1 87 ? -11.868 3.667 1.107 1.00 96.25 87 LYS A CA 1
ATOM 694 C C . LYS A 1 87 ? -11.484 2.550 2.077 1.00 96.25 87 LYS A C 1
ATOM 696 O O . LYS A 1 87 ? -12.353 2.004 2.747 1.00 96.25 87 LYS A O 1
ATOM 701 N N . PHE A 1 88 ? -10.196 2.221 2.158 1.00 95.44 88 PHE A N 1
ATOM 702 C CA . PHE A 1 88 ? -9.665 1.146 2.995 1.00 95.44 88 PHE A CA 1
ATOM 703 C C . PHE A 1 88 ? -8.564 1.672 3.930 1.00 95.44 88 PHE A C 1
ATOM 705 O O . PHE A 1 88 ? -7.415 1.240 3.833 1.00 95.44 88 PHE A O 1
ATOM 712 N N . PRO A 1 89 ? -8.887 2.571 4.879 1.00 94.44 89 PRO A N 1
ATOM 713 C CA . PRO A 1 89 ? -7.893 3.229 5.729 1.00 94.44 89 PRO A CA 1
ATOM 714 C C . PRO A 1 89 ? -7.196 2.280 6.718 1.00 94.44 89 PRO A C 1
ATOM 716 O O . PRO A 1 89 ? -6.219 2.660 7.352 1.00 94.44 89 PRO A O 1
ATOM 719 N N . ALA A 1 90 ? -7.666 1.038 6.867 1.00 93.62 9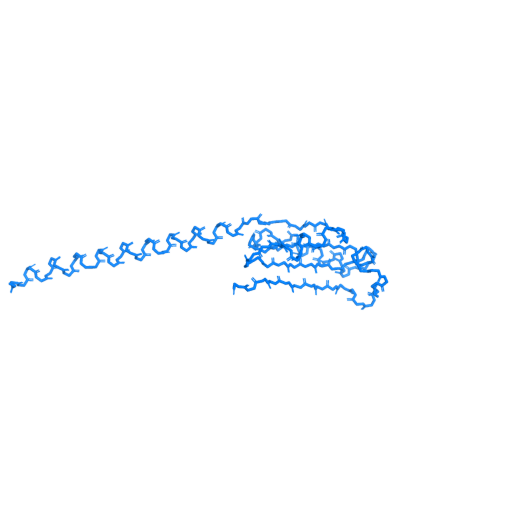0 ALA A N 1
ATOM 720 C CA . ALA A 1 90 ? -6.978 0.001 7.640 1.00 93.62 90 ALA A CA 1
ATOM 721 C C . ALA A 1 90 ? -5.895 -0.754 6.846 1.00 93.62 90 ALA A C 1
ATOM 723 O O . ALA A 1 90 ? -5.136 -1.528 7.424 1.00 93.62 90 ALA A O 1
ATOM 724 N N . THR A 1 91 ? -5.820 -0.538 5.528 1.00 95.44 91 THR A N 1
ATOM 725 C CA . THR A 1 91 ? -4.841 -1.168 4.636 1.00 95.44 91 THR A CA 1
ATOM 726 C C . THR A 1 91 ? -3.808 -0.150 4.180 1.00 95.44 91 THR A C 1
ATOM 728 O O . THR A 1 91 ? -4.127 0.965 3.767 1.00 95.44 91 THR A O 1
ATOM 731 N N . LYS A 1 92 ? -2.545 -0.555 4.221 1.00 96.69 92 LYS A N 1
ATOM 732 C CA . LYS A 1 92 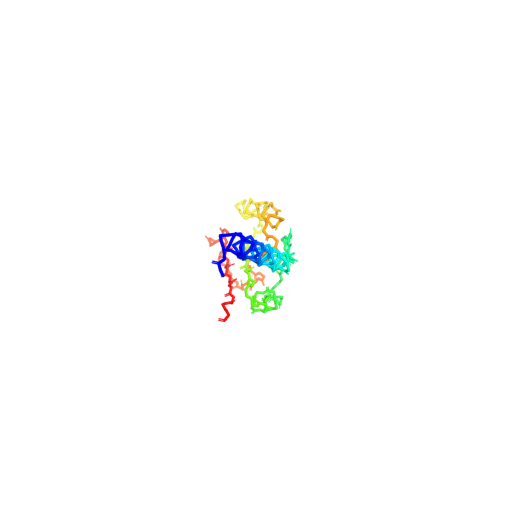? -1.406 0.243 3.800 1.00 96.69 92 LYS A CA 1
ATOM 733 C C . LYS A 1 92 ? -1.111 -0.007 2.323 1.00 96.69 92 LYS A C 1
ATOM 735 O O . LYS A 1 92 ? -0.583 -1.057 1.962 1.00 96.69 92 LYS A O 1
ATOM 740 N N . PHE A 1 93 ? -1.432 0.963 1.472 1.00 98.19 93 PHE A N 1
ATOM 741 C CA . PHE A 1 93 ? -1.129 0.898 0.042 1.00 98.19 93 PHE A CA 1
ATOM 742 C C . PHE A 1 93 ? 0.207 1.565 -0.264 1.00 98.19 93 PHE A C 1
ATOM 744 O O . PHE A 1 93 ? 0.425 2.737 0.048 1.00 98.19 93 PHE A O 1
ATOM 751 N N . LEU A 1 94 ? 1.092 0.818 -0.910 1.00 97.88 94 LEU A N 1
ATOM 752 C CA . LEU A 1 94 ? 2.433 1.240 -1.276 1.00 97.88 94 LEU A CA 1
ATOM 753 C C . LEU A 1 94 ? 2.663 1.009 -2.768 1.00 97.88 94 LEU A C 1
ATOM 755 O O . LEU A 1 94 ? 2.058 0.131 -3.388 1.00 97.88 94 LEU A O 1
ATOM 759 N N . LYS A 1 95 ? 3.583 1.774 -3.345 1.00 97.88 95 LYS A N 1
ATOM 760 C CA . LYS A 1 95 ? 4.102 1.544 -4.693 1.00 97.88 95 LYS A CA 1
ATOM 761 C C . LYS A 1 95 ? 5.611 1.745 -4.725 1.00 97.88 95 LYS A C 1
ATOM 76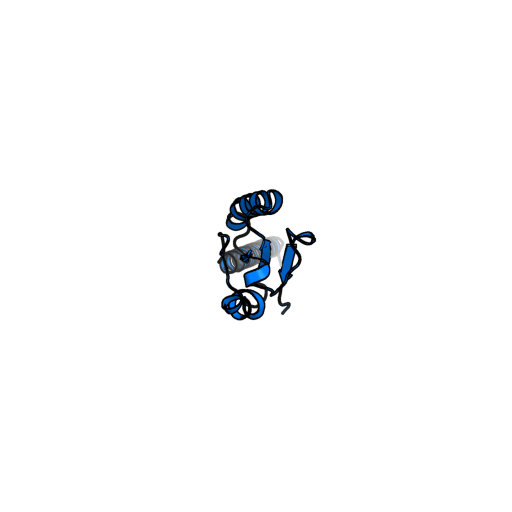3 O O . LYS A 1 95 ? 6.150 2.529 -3.948 1.00 97.88 95 LYS A O 1
ATOM 768 N N . SER A 1 96 ? 6.287 1.053 -5.630 1.00 97.94 96 SER A N 1
ATOM 769 C CA . SER A 1 96 ? 7.716 1.255 -5.870 1.00 97.94 96 SER A CA 1
ATOM 770 C C . SER A 1 96 ? 8.076 0.929 -7.311 1.00 97.94 96 SER A C 1
ATOM 772 O O . SER A 1 96 ? 7.470 0.044 -7.924 1.00 97.94 96 SER A O 1
ATOM 774 N N . ILE A 1 97 ? 9.086 1.614 -7.844 1.00 97.00 97 ILE A N 1
ATOM 775 C CA . ILE A 1 97 ? 9.681 1.230 -9.122 1.00 97.00 97 ILE A CA 1
ATOM 776 C C . ILE A 1 97 ? 10.281 -0.169 -8.956 1.00 97.00 97 ILE A C 1
ATOM 778 O O . ILE A 1 97 ? 11.100 -0.406 -8.066 1.00 97.00 97 ILE A O 1
ATOM 782 N N . SER A 1 98 ? 9.884 -1.098 -9.823 1.00 96.25 98 SER A N 1
ATOM 783 C CA . SER A 1 98 ? 10.209 -2.521 -9.714 1.00 96.25 98 SER A CA 1
ATOM 784 C C . SER A 1 98 ? 11.705 -2.772 -9.542 1.00 96.25 98 SER A C 1
ATOM 786 O O . SER A 1 98 ? 12.096 -3.480 -8.621 1.00 96.25 98 SER A O 1
ATOM 788 N N . THR A 1 99 ? 12.539 -2.124 -10.359 1.00 94.38 99 THR A N 1
ATOM 789 C CA . THR A 1 99 ? 14.004 -2.247 -10.333 1.00 94.38 99 THR A CA 1
ATOM 790 C C . THR A 1 99 ? 14.662 -1.537 -9.154 1.00 94.38 99 THR A C 1
ATOM 792 O O . THR A 1 99 ? 15.779 -1.890 -8.786 1.00 94.38 99 THR A O 1
ATOM 795 N N . THR A 1 100 ? 13.997 -0.536 -8.568 1.00 91.62 100 THR A N 1
ATOM 796 C CA . THR A 1 100 ? 14.466 0.148 -7.354 1.00 91.62 100 THR A CA 1
ATOM 797 C C . THR A 1 100 ? 14.210 -0.705 -6.121 1.00 91.62 100 THR A C 1
ATOM 799 O O . THR A 1 100 ? 15.039 -0.708 -5.221 1.00 91.62 100 THR A O 1
ATOM 802 N N . CYS A 1 101 ? 13.089 -1.430 -6.082 1.00 90.75 101 CYS A N 1
ATOM 803 C CA . CYS A 1 101 ? 12.740 -2.318 -4.976 1.00 90.75 101 CYS A CA 1
ATOM 804 C C . CYS A 1 101 ? 13.439 -3.681 -5.074 1.00 90.75 101 CYS A C 1
ATOM 806 O O . CYS A 1 101 ? 13.888 -4.219 -4.065 1.00 90.75 101 CYS A O 1
ATOM 808 N N . ILE A 1 102 ? 13.508 -4.251 -6.281 1.00 91.19 102 ILE A N 1
ATOM 809 C CA . ILE A 1 102 ? 14.102 -5.561 -6.558 1.00 91.19 102 ILE A CA 1
ATOM 810 C C . ILE A 1 102 ? 15.032 -5.419 -7.773 1.00 91.19 102 ILE A C 1
ATOM 812 O O . ILE A 1 102 ? 14.555 -5.231 -8.897 1.00 91.19 102 ILE A O 1
ATOM 816 N N . PRO A 1 103 ? 16.360 -5.526 -7.589 1.00 92.81 103 PRO A N 1
ATOM 817 C CA . PRO A 1 103 ? 17.305 -5.437 -8.695 1.00 92.81 103 PRO A CA 1
ATOM 818 C C . PRO A 1 103 ? 16.976 -6.435 -9.811 1.00 92.81 103 PRO A C 1
ATOM 820 O O . PRO A 1 103 ? 16.705 -7.605 -9.550 1.00 92.81 103 PRO A O 1
ATOM 823 N N . ASN A 1 104 ? 17.024 -5.976 -11.065 1.00 93.88 104 ASN A N 1
ATOM 824 C CA . ASN A 1 104 ? 16.753 -6.783 -12.264 1.00 93.88 104 ASN A CA 1
ATOM 825 C C . ASN A 1 104 ? 15.348 -7.421 -12.330 1.00 93.88 104 ASN A C 1
ATOM 827 O O . ASN A 1 104 ? 15.167 -8.440 -13.001 1.00 93.88 104 ASN A O 1
ATOM 831 N N . TYR A 1 105 ? 14.340 -6.832 -11.673 1.00 96.00 105 TYR A N 1
ATOM 832 C CA . TYR A 1 105 ? 12.962 -7.316 -11.782 1.00 96.00 105 TYR A CA 1
ATOM 833 C C . TYR A 1 105 ? 12.449 -7.245 -13.239 1.00 96.00 105 TYR A C 1
ATOM 835 O O . TYR A 1 105 ? 12.480 -6.162 -13.829 1.00 96.00 105 TYR A O 1
ATOM 843 N N . PRO A 1 106 ? 11.966 -8.349 -13.844 1.00 96.38 106 PRO A N 1
ATOM 844 C CA . PRO A 1 106 ? 11.591 -8.354 -15.257 1.00 96.38 106 PRO A CA 1
ATOM 845 C C . PRO A 1 106 ? 10.339 -7.526 -15.569 1.00 96.38 106 PRO A C 1
ATOM 847 O O . PRO A 1 106 ? 9.281 -7.755 -14.987 1.00 96.38 106 PRO A O 1
ATOM 850 N N . ASP A 1 107 ? 10.414 -6.664 -16.586 1.00 96.25 107 ASP A N 1
ATOM 851 C CA . ASP A 1 107 ? 9.280 -5.836 -17.030 1.00 96.25 107 ASP A CA 1
ATOM 852 C C . ASP A 1 107 ? 8.046 -6.655 -17.436 1.00 96.25 107 ASP A C 1
ATOM 854 O O . ASP A 1 107 ? 6.922 -6.229 -17.198 1.00 96.25 107 ASP A O 1
ATOM 858 N N . ARG A 1 108 ? 8.241 -7.854 -18.005 1.00 96.50 108 ARG A N 1
ATOM 859 C CA . ARG A 1 108 ? 7.144 -8.750 -18.422 1.00 96.50 108 ARG A CA 1
ATOM 860 C C . ARG A 1 108 ? 6.238 -9.197 -17.267 1.00 96.50 108 ARG A C 1
ATOM 862 O O . ARG A 1 108 ? 5.145 -9.686 -17.520 1.00 96.50 108 ARG A O 1
ATOM 869 N N . ASN A 1 109 ? 6.714 -9.083 -16.026 1.00 96.69 109 ASN A N 1
ATOM 870 C CA . ASN A 1 109 ? 5.952 -9.443 -14.832 1.00 96.69 109 ASN A CA 1
ATOM 871 C C . ASN A 1 109 ? 5.112 -8.264 -14.310 1.00 96.69 109 ASN A C 1
ATOM 873 O O . ASN A 1 109 ? 4.339 -8.442 -13.371 1.00 96.69 109 ASN A O 1
ATOM 877 N N . LEU A 1 110 ? 5.287 -7.062 -14.871 1.00 97.19 110 LEU A N 1
ATOM 878 C CA . LEU A 1 110 ? 4.602 -5.857 -14.421 1.00 97.19 110 LEU A CA 1
ATOM 879 C C . LEU A 1 110 ? 3.230 -5.698 -15.094 1.00 97.19 110 LEU A C 1
ATOM 881 O O . LEU A 1 110 ? 3.099 -5.974 -16.289 1.00 97.19 110 LEU A O 1
ATOM 885 N N . PRO A 1 111 ? 2.224 -5.173 -14.369 1.00 97.69 111 PRO A N 1
ATOM 886 C CA . PRO A 1 111 ? 2.263 -4.781 -12.956 1.00 97.69 111 PRO A CA 1
ATOM 887 C C . PRO A 1 111 ? 2.282 -5.991 -12.012 1.00 97.69 111 PRO A C 1
ATOM 889 O O . PRO A 1 111 ? 1.632 -7.000 -12.271 1.00 97.69 111 PRO A O 1
ATOM 892 N N . THR A 1 112 ? 2.979 -5.872 -10.881 1.00 98.06 112 THR A N 1
ATOM 893 C CA . THR A 1 112 ? 3.001 -6.920 -9.849 1.00 98.06 112 THR A CA 1
ATOM 894 C C . THR A 1 112 ? 2.459 -6.386 -8.536 1.00 98.06 112 THR A C 1
ATOM 896 O O . THR A 1 112 ? 2.810 -5.283 -8.118 1.00 98.06 112 THR A O 1
ATOM 899 N N . PHE A 1 113 ? 1.662 -7.200 -7.851 1.00 97.00 113 PHE A N 1
ATOM 900 C CA . PHE A 1 113 ? 1.232 -6.944 -6.485 1.00 97.00 113 PHE A CA 1
ATOM 901 C C . PHE A 1 113 ? 1.877 -7.923 -5.516 1.00 97.00 113 PHE A C 1
ATOM 903 O O . PHE A 1 113 ? 1.885 -9.128 -5.754 1.00 97.00 113 PHE A O 1
ATOM 910 N N . LEU A 1 114 ? 2.370 -7.390 -4.405 1.00 95.06 114 LEU A N 1
ATOM 911 C CA . LEU A 1 114 ? 2.772 -8.155 -3.235 1.00 95.06 114 LEU A CA 1
ATOM 912 C C . LEU A 1 114 ? 1.857 -7.753 -2.082 1.00 95.06 114 LEU A C 1
ATOM 914 O O . LEU A 1 114 ? 1.667 -6.563 -1.832 1.00 95.06 114 LEU A O 1
ATOM 918 N N . SER A 1 115 ? 1.294 -8.730 -1.381 1.00 93.75 115 SER A N 1
ATOM 919 C CA . SER A 1 115 ? 0.487 -8.485 -0.189 1.00 93.75 115 SER A CA 1
ATOM 920 C C . SER A 1 115 ? 1.025 -9.272 0.990 1.00 93.75 115 SER A C 1
ATOM 922 O O . SER A 1 115 ? 1.334 -10.454 0.848 1.00 93.75 115 SER A O 1
ATOM 924 N N . THR A 1 116 ? 1.103 -8.633 2.152 1.00 92.31 116 THR A N 1
ATOM 925 C CA . THR A 1 116 ? 1.473 -9.294 3.404 1.00 92.31 116 THR A CA 1
ATOM 926 C C . THR A 1 116 ? 0.557 -8.853 4.534 1.00 92.31 116 THR A C 1
ATOM 928 O O . THR A 1 116 ? 0.054 -7.726 4.557 1.00 92.31 116 THR A O 1
ATOM 931 N N . THR A 1 117 ? 0.351 -9.765 5.471 1.00 90.19 117 THR A N 1
ATOM 932 C CA . THR A 1 117 ? -0.232 -9.508 6.777 1.00 90.19 117 THR A CA 1
ATOM 933 C C . THR A 1 117 ? 0.518 -10.374 7.780 1.00 90.19 117 THR A C 1
ATOM 935 O O . THR A 1 117 ? 0.954 -11.478 7.445 1.00 90.19 117 THR A O 1
ATOM 938 N N . ARG A 1 118 ? 0.716 -9.874 8.997 1.00 79.31 118 ARG A N 1
ATOM 939 C CA . ARG A 1 118 ? 1.208 -10.702 10.100 1.00 79.31 118 ARG A CA 1
ATOM 940 C C . ARG A 1 118 ? 0.002 -11.084 10.940 1.00 79.31 118 ARG A C 1
ATOM 942 O O . ARG A 1 118 ? -0.661 -10.201 11.494 1.00 79.31 118 ARG A O 1
ATOM 949 N N . GLU A 1 119 ? -0.295 -12.380 10.960 1.00 70.88 119 GLU A N 1
ATOM 950 C CA . GLU A 1 119 ? -1.256 -12.955 11.898 1.00 70.88 119 GLU A CA 1
ATOM 951 C C . GLU A 1 119 ? -0.747 -12.783 13.337 1.00 70.88 119 GLU A C 1
ATOM 953 O O . GLU A 1 119 ? 0.451 -12.576 13.555 1.00 70.88 119 GLU A O 1
ATOM 958 N N . ARG A 1 120 ? -1.689 -12.775 14.286 1.00 55.75 120 ARG A N 1
ATOM 959 C CA . ARG A 1 120 ? -1.415 -12.670 15.725 1.00 55.75 120 ARG A CA 1
ATOM 960 C C . ARG A 1 120 ? -0.818 -13.954 16.278 1.00 55.75 120 ARG A C 1
ATOM 962 O O . ARG A 1 120 ? -1.243 -15.028 15.803 1.00 55.75 120 ARG A O 1
#

InterPro domains:
  IPR024253 Phosducin, thioredoxin-like domain [PF02114] (1-98)
  IPR036249 Thioredoxin-like superfamily [SSF52833] (1-114)
  IPR051498 Phosducin-like chaperone and apoptosis regulator [PTHR45809] (1-114)

Foldseek 3Di:
DPPVVVVVVVVVVVVVVVVVVVVVVVVVVVVQVVLLQWQAEEEDFLVCCCCVPVVVDAQEKEKEWAAAPPDVVRVVVNVVRRVVGNVCSNYHHYYYHNCRNPPPRDPVCPGDMDMDHHYD

Secondary structure (DSSP, 8-state):
--HHHHHHHHHHHHHHHHHHHHHHHHHHHHHHHHH----SEEE--HHHHIIIIITS-TT-EEEEEEE-TT-HHHHHHHHHHHHHGGG-TTEEEEEEEHHHHSTT--GGG-SEEEEE----

Sequence (120 aa):
MTLDELDEMEDEEDDRVLHQYRQQRMAEILAAQSKAKYGSVREISAVDYVDEVNKAGEGVWVVLHLYKTGIPLCALINQHLYQLAPKFPATKFLKSISTTCIPNYPDRNLPTFLSTTRER

Organism: Geodia barretti (NCBI:txid519541)

pLDDT: mean 89.44, std 10.93, range [52.03, 98.44]

Radius of gyration: 23.7 Å; chains: 1; bounding box: 64×22×63 Å